Protein AF-A0A1G5ZSS5-F1 (afdb_monomer_lite)

InterPro domains:
  IPR001207 Transposase, mutator type [PF00872] (10-92)
  IPR001207 Transposase, mutator type [PTHR33217] (21-96)

Secondary structure (DSSP, 8-state):
-TTHHHHHHHHHHHHTTT-HHHHHHHHHTHHHHHHGGGS-HHHHHHHT--HHHHHHHHHHHHHHHHH-S-SSHHHHHHHHHHHHHHHHHHHHH-SS-SS--PPPP---

Radius of gyration: 19.73 Å; chains: 1; bounding box: 44×30×56 Å

Sequence (108 aa):
MAHAGKSGRRVVSAFIATAFKLAAILDNAEPDVLAYMTFPKEYRAKLHSANPIERLNGEIKRRTEVVGIFPNDDAIVRLVRALLLEQNDEWAVQRACYMTLEPPPVER

Structure (mmCIF, N/CA/C/O backbone):
data_AF-A0A1G5ZSS5-F1
#
_entry.id   AF-A0A1G5ZSS5-F1
#
loop_
_atom_site.group_PDB
_atom_site.id
_atom_site.type_symbol
_atom_site.label_atom_id
_atom_site.label_alt_id
_atom_site.label_comp_id
_atom_site.label_asym_id
_atom_site.label_entity_id
_atom_site.label_seq_id
_atom_site.pdbx_PDB_ins_code
_atom_site.Cartn_x
_atom_site.Cartn_y
_atom_site.Cartn_z
_atom_site.occupancy
_atom_site.B_iso_or_equiv
_atom_site.auth_seq_id
_atom_site.auth_comp_id
_atom_site.auth_asym_id
_atom_site.auth_atom_id
_atom_site.pdbx_PDB_model_num
ATOM 1 N N . MET A 1 1 ? 14.474 -7.359 -25.011 1.00 51.53 1 MET A N 1
ATOM 2 C CA . MET A 1 1 ? 14.686 -8.254 -23.849 1.00 51.53 1 MET A CA 1
ATOM 3 C C . MET A 1 1 ? 16.164 -8.528 -23.542 1.00 51.53 1 MET A C 1
ATOM 5 O O . MET A 1 1 ? 16.546 -8.410 -22.387 1.00 51.53 1 MET A O 1
ATOM 9 N N . ALA A 1 2 ? 17.033 -8.780 -24.534 1.00 50.25 2 ALA A N 1
ATOM 10 C CA . ALA A 1 2 ? 18.449 -9.129 -24.303 1.00 50.25 2 ALA A CA 1
ATOM 11 C C . ALA A 1 2 ? 19.313 -8.078 -23.558 1.00 50.25 2 ALA A C 1
ATOM 13 O O . ALA A 1 2 ? 20.295 -8.442 -22.918 1.00 50.25 2 ALA A O 1
ATOM 14 N N . HIS A 1 3 ? 18.974 -6.784 -23.618 1.00 49.56 3 HIS A N 1
ATOM 15 C CA . HIS A 1 3 ? 19.721 -5.729 -22.914 1.00 49.56 3 HIS A CA 1
ATOM 16 C C . HIS A 1 3 ? 19.345 -5.618 -21.421 1.00 49.56 3 HIS A C 1
ATOM 18 O O . HIS A 1 3 ? 20.186 -5.264 -20.599 1.00 49.56 3 HIS A O 1
ATOM 24 N N . ALA A 1 4 ? 18.106 -5.962 -21.050 1.00 56.88 4 ALA A N 1
ATOM 25 C CA . ALA A 1 4 ? 17.640 -5.909 -19.662 1.00 56.88 4 ALA A CA 1
ATOM 26 C C . ALA A 1 4 ? 18.267 -7.035 -18.817 1.00 56.88 4 ALA A C 1
ATOM 28 O O . ALA A 1 4 ? 18.843 -6.756 -17.768 1.00 56.88 4 ALA A O 1
ATOM 29 N N . GLY A 1 5 ? 18.303 -8.267 -19.344 1.00 59.50 5 GLY A N 1
ATOM 30 C CA . GLY A 1 5 ? 18.957 -9.412 -18.685 1.00 59.50 5 GLY A CA 1
ATOM 31 C C . GLY A 1 5 ? 20.494 -9.327 -18.617 1.00 59.50 5 GLY A C 1
ATOM 32 O O . GLY A 1 5 ? 21.135 -10.053 -17.861 1.00 59.50 5 GLY A O 1
ATOM 33 N N . LYS A 1 6 ? 21.132 -8.430 -19.389 1.00 59.53 6 LYS A N 1
ATOM 34 C CA . LYS A 1 6 ? 22.563 -8.095 -19.217 1.00 59.53 6 LYS A CA 1
ATOM 35 C C . LYS A 1 6 ? 22.790 -7.13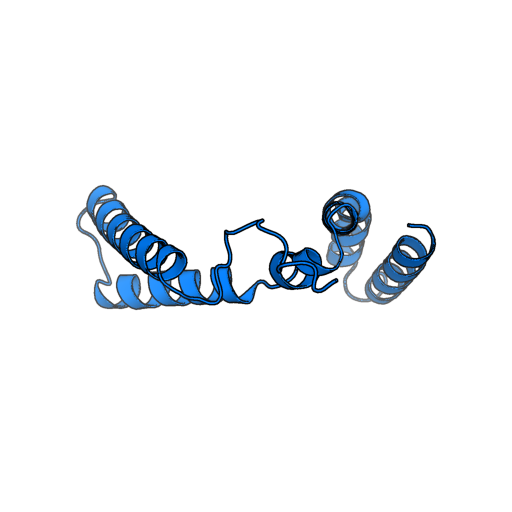3 -18.045 1.00 59.53 6 LYS A C 1
ATOM 37 O O . LYS A 1 6 ? 23.809 -7.234 -17.370 1.00 59.53 6 LYS A O 1
ATOM 42 N N . SER A 1 7 ? 21.845 -6.225 -17.791 1.00 62.03 7 SER A N 1
ATOM 43 C CA . SER A 1 7 ? 21.909 -5.294 -16.659 1.00 62.03 7 SER A CA 1
ATOM 44 C C . SER A 1 7 ? 21.611 -6.002 -15.330 1.00 62.03 7 SER A C 1
ATOM 46 O O . SER A 1 7 ? 22.329 -5.774 -14.360 1.00 62.03 7 SER A O 1
ATOM 48 N N . GLY A 1 8 ? 20.634 -6.922 -15.305 1.00 63.31 8 GLY A N 1
ATOM 49 C CA . GLY A 1 8 ? 20.268 -7.712 -14.117 1.00 63.31 8 GLY A CA 1
ATOM 50 C C . GLY A 1 8 ? 21.427 -8.544 -13.561 1.00 63.31 8 GLY A C 1
ATOM 51 O O . GLY A 1 8 ? 21.805 -8.380 -12.405 1.00 63.31 8 GLY A O 1
ATOM 52 N N . ARG A 1 9 ? 22.104 -9.321 -14.417 1.00 71.50 9 ARG A N 1
ATOM 53 C CA . ARG A 1 9 ? 23.290 -10.111 -14.027 1.00 71.50 9 ARG A CA 1
ATOM 54 C C . ARG A 1 9 ? 24.429 -9.275 -13.448 1.00 71.50 9 ARG A C 1
ATOM 56 O O . ARG A 1 9 ? 25.141 -9.728 -12.554 1.00 71.50 9 ARG A O 1
ATOM 63 N N . ARG A 1 10 ? 24.600 -8.040 -13.928 1.00 75.31 10 ARG A N 1
ATOM 64 C CA . ARG A 1 10 ? 25.613 -7.112 -13.410 1.00 75.31 10 ARG A CA 1
ATOM 65 C C . ARG A 1 10 ? 25.259 -6.613 -12.005 1.00 75.31 10 ARG A C 1
ATOM 67 O O . ARG A 1 10 ? 26.155 -6.461 -11.184 1.00 75.31 10 ARG A O 1
ATOM 74 N N . VAL A 1 11 ? 23.971 -6.392 -11.733 1.00 72.19 11 VAL A N 1
ATOM 75 C CA . VAL A 1 11 ? 23.470 -6.020 -10.400 1.00 72.19 11 VAL A CA 1
ATOM 76 C C . VAL A 1 11 ? 23.637 -7.181 -9.428 1.00 72.19 11 VAL A C 1
ATOM 78 O O . VAL A 1 11 ? 24.236 -6.988 -8.377 1.00 72.19 11 VAL A O 1
ATOM 81 N N . VAL A 1 12 ? 23.211 -8.392 -9.796 1.00 75.94 12 VAL A N 1
ATOM 82 C CA . VAL A 1 12 ? 23.395 -9.591 -8.960 1.00 75.94 12 VAL A CA 1
ATOM 83 C C . VAL A 1 12 ? 24.870 -9.773 -8.614 1.00 75.94 12 VAL A C 1
ATOM 85 O O . VAL A 1 12 ? 25.214 -9.869 -7.438 1.00 75.94 12 VAL A O 1
ATOM 88 N N . SER A 1 13 ? 25.754 -9.713 -9.616 1.00 77.19 13 SER A N 1
ATOM 89 C CA . SER A 1 13 ? 27.202 -9.878 -9.429 1.00 77.19 13 SER A CA 1
ATOM 90 C C . SER A 1 13 ? 27.802 -8.887 -8.425 1.00 77.19 13 SER A C 1
ATOM 92 O O . SER A 1 13 ? 28.732 -9.239 -7.703 1.00 77.19 13 SER A O 1
ATOM 94 N N . ALA A 1 14 ? 27.256 -7.670 -8.332 1.00 79.88 14 ALA A N 1
ATOM 95 C CA . ALA A 1 14 ? 27.700 -6.666 -7.366 1.00 79.88 14 ALA A CA 1
ATOM 96 C C . ALA A 1 14 ? 27.314 -7.004 -5.912 1.00 79.88 14 ALA A C 1
ATOM 98 O O . ALA A 1 14 ? 28.004 -6.578 -4.987 1.00 79.88 14 ALA A O 1
ATOM 99 N N . PHE A 1 15 ? 26.245 -7.780 -5.698 1.00 75.81 15 PHE A N 1
ATOM 100 C CA . PHE A 1 15 ? 25.747 -8.149 -4.367 1.00 75.81 15 PHE A CA 1
ATOM 101 C C . PHE A 1 15 ? 26.184 -9.543 -3.899 1.00 75.81 15 PHE A C 1
ATOM 103 O O . PHE A 1 15 ? 26.038 -9.844 -2.716 1.00 75.81 15 PHE A O 1
ATOM 110 N N . ILE A 1 16 ? 26.768 -10.380 -4.768 1.00 77.62 16 ILE A N 1
ATOM 111 C CA . ILE A 1 16 ? 27.215 -11.740 -4.400 1.00 77.62 16 ILE A CA 1
ATOM 112 C C . ILE A 1 16 ? 28.215 -11.717 -3.231 1.00 77.62 16 ILE A C 1
ATOM 114 O O . ILE A 1 16 ? 28.123 -12.554 -2.336 1.00 77.62 16 ILE A O 1
ATOM 118 N N . ALA A 1 17 ? 29.138 -10.750 -3.207 1.00 75.75 17 ALA A N 1
ATOM 119 C CA . ALA A 1 17 ? 30.203 -10.685 -2.202 1.00 75.75 17 ALA A CA 1
ATOM 120 C C . ALA A 1 17 ? 29.755 -10.121 -0.838 1.00 75.75 17 ALA A C 1
ATOM 122 O O . ALA A 1 17 ? 30.366 -10.430 0.181 1.00 75.75 17 ALA A O 1
ATOM 123 N N . THR A 1 18 ? 28.709 -9.291 -0.804 1.00 81.50 18 THR A N 1
ATOM 124 C CA . THR A 1 18 ? 28.291 -8.538 0.396 1.00 81.50 18 THR A CA 1
ATOM 125 C C . THR A 1 18 ? 26.932 -8.971 0.941 1.00 81.50 18 THR A C 1
ATOM 127 O O . THR A 1 18 ? 26.685 -8.848 2.138 1.00 81.50 18 THR A O 1
ATOM 130 N N . ALA A 1 19 ? 26.053 -9.506 0.092 1.00 81.31 19 ALA A N 1
ATOM 131 C CA . ALA A 1 19 ? 24.685 -9.873 0.438 1.00 81.31 19 ALA A CA 1
ATOM 132 C C . ALA A 1 19 ? 24.206 -11.090 -0.378 1.00 81.31 19 ALA A C 1
ATOM 134 O O . ALA A 1 19 ? 23.249 -11.012 -1.148 1.00 81.31 19 ALA A O 1
ATOM 135 N N . PHE A 1 20 ? 24.841 -12.249 -0.174 1.00 80.75 20 PHE A N 1
ATOM 136 C CA . PHE A 1 20 ? 24.573 -13.483 -0.930 1.00 80.75 20 PHE A CA 1
ATOM 137 C 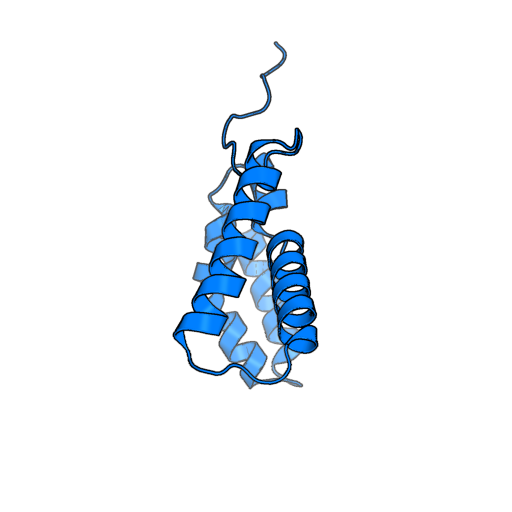C . PHE A 1 20 ? 23.088 -13.900 -0.971 1.00 80.75 20 PHE A C 1
ATOM 139 O O . PHE A 1 20 ? 22.586 -14.307 -2.015 1.00 80.75 20 PHE A O 1
ATOM 146 N N . LYS A 1 21 ? 22.346 -13.739 0.137 1.00 84.44 21 LYS A N 1
ATOM 147 C CA . LYS A 1 21 ? 20.896 -14.025 0.172 1.00 84.44 21 LYS A CA 1
ATOM 148 C C . LYS A 1 21 ? 20.100 -13.115 -0.768 1.00 84.44 21 LYS A C 1
ATOM 150 O O . LYS A 1 21 ? 19.178 -13.582 -1.425 1.00 84.44 21 LYS A O 1
ATOM 155 N N . LEU A 1 22 ? 20.460 -11.833 -0.839 1.00 81.69 22 LEU A N 1
ATOM 156 C CA . LEU A 1 22 ? 19.824 -10.876 -1.743 1.00 81.69 22 LEU A CA 1
ATOM 157 C C . LEU A 1 22 ? 20.150 -11.210 -3.201 1.00 81.69 22 LEU A C 1
ATOM 159 O O . LEU A 1 22 ? 19.250 -11.198 -4.032 1.00 81.69 22 LEU A O 1
ATOM 163 N N . ALA A 1 23 ? 21.405 -11.559 -3.498 1.00 80.44 23 ALA A N 1
ATOM 164 C CA . ALA A 1 23 ? 21.809 -11.985 -4.835 1.00 80.44 23 ALA A CA 1
ATOM 165 C C . ALA A 1 23 ? 21.000 -13.207 -5.309 1.00 80.44 23 ALA A C 1
ATOM 167 O O . ALA A 1 23 ? 20.450 -13.181 -6.406 1.00 80.44 23 ALA A O 1
ATOM 168 N N . ALA A 1 24 ? 20.826 -14.215 -4.447 1.00 82.88 24 ALA A N 1
ATOM 169 C CA . ALA A 1 24 ? 20.017 -15.393 -4.756 1.00 82.88 24 ALA A CA 1
ATOM 170 C C . ALA A 1 24 ? 18.530 -15.060 -4.987 1.00 82.88 24 ALA A C 1
ATOM 172 O O . ALA A 1 24 ? 17.893 -15.649 -5.857 1.00 82.88 24 ALA A O 1
ATOM 173 N N . ILE A 1 25 ? 17.957 -14.119 -4.230 1.00 84.94 25 ILE A N 1
ATOM 174 C CA . ILE A 1 25 ? 16.575 -13.663 -4.452 1.00 84.94 25 ILE A CA 1
ATOM 175 C C . ILE A 1 25 ? 16.458 -12.941 -5.799 1.00 84.94 25 ILE A C 1
ATOM 177 O O . ILE A 1 25 ? 15.524 -13.208 -6.548 1.00 84.94 25 ILE A O 1
ATOM 181 N N . LEU A 1 26 ? 17.409 -12.062 -6.126 1.00 82.38 26 LEU A N 1
ATOM 182 C CA . LEU A 1 26 ? 17.410 -11.305 -7.380 1.00 82.38 26 LEU A CA 1
ATOM 183 C C . LEU A 1 26 ? 17.577 -12.202 -8.616 1.00 82.38 26 LEU A C 1
ATOM 185 O O . LEU A 1 26 ? 16.901 -11.957 -9.612 1.00 82.38 26 LEU A O 1
ATOM 189 N N . ASP A 1 27 ? 18.420 -13.237 -8.546 1.00 83.19 27 ASP A N 1
ATOM 190 C CA . ASP A 1 27 ? 18.576 -14.221 -9.628 1.00 83.19 27 ASP A CA 1
ATOM 191 C C . ASP A 1 27 ? 17.280 -15.004 -9.874 1.00 83.19 27 ASP A C 1
ATOM 193 O O . ASP A 1 27 ? 16.843 -15.155 -11.013 1.00 83.19 27 ASP A O 1
ATOM 197 N N . ASN A 1 28 ? 16.625 -15.467 -8.806 1.00 83.69 28 ASN A N 1
ATOM 198 C CA . ASN A 1 28 ? 15.374 -16.219 -8.931 1.00 83.69 28 ASN A CA 1
ATOM 199 C C . ASN A 1 28 ? 14.195 -15.339 -9.374 1.00 83.69 28 ASN A C 1
ATOM 201 O O . ASN A 1 28 ? 13.283 -15.830 -10.033 1.00 83.69 28 ASN A O 1
ATOM 205 N N . ALA A 1 29 ? 14.216 -14.050 -9.028 1.00 82.19 29 ALA A N 1
ATOM 206 C CA . ALA A 1 29 ? 13.159 -13.101 -9.357 1.00 82.19 29 ALA A CA 1
ATOM 207 C C . ALA A 1 29 ? 13.305 -12.475 -10.756 1.00 82.19 29 ALA A C 1
ATOM 209 O O . ALA A 1 29 ? 12.433 -11.706 -11.154 1.00 82.19 29 ALA A O 1
ATOM 210 N N . GLU A 1 30 ? 14.367 -12.771 -11.520 1.00 79.69 30 GLU A N 1
ATOM 211 C CA . GLU A 1 30 ? 14.566 -12.224 -12.873 1.00 79.69 30 GLU A CA 1
ATOM 212 C C . GLU A 1 30 ? 13.319 -12.335 -13.783 1.00 79.69 30 GLU A C 1
ATOM 214 O O . GLU A 1 30 ? 12.932 -11.309 -14.357 1.00 79.69 30 GLU A O 1
ATOM 219 N N . PRO A 1 31 ? 12.646 -13.499 -13.926 1.00 78.25 31 PRO A N 1
ATOM 220 C CA . PRO A 1 31 ? 11.452 -13.600 -14.768 1.00 78.25 31 PRO A CA 1
ATOM 221 C C . PRO A 1 31 ? 10.290 -12.733 -14.264 1.00 78.25 31 PRO A C 1
ATOM 223 O O . PRO A 1 31 ? 9.621 -12.087 -15.073 1.00 78.25 31 PRO A O 1
ATOM 226 N N . ASP A 1 32 ? 10.092 -12.654 -12.948 1.00 78.00 32 ASP A N 1
ATOM 227 C CA . ASP A 1 32 ? 8.997 -11.898 -12.331 1.00 78.00 32 ASP A CA 1
ATOM 228 C C . ASP A 1 32 ? 9.237 -10.385 -12.422 1.00 78.00 32 ASP A C 1
ATOM 230 O O . ASP A 1 32 ? 8.350 -9.614 -12.794 1.00 78.00 32 ASP A O 1
ATOM 234 N N . VAL A 1 33 ? 10.471 -9.946 -12.170 1.00 78.25 33 VAL A N 1
ATOM 235 C CA . VAL A 1 33 ? 10.879 -8.538 -12.265 1.00 78.25 33 VAL A CA 1
ATOM 236 C C . VAL A 1 33 ? 10.864 -8.057 -13.712 1.00 78.25 33 VAL A C 1
ATOM 238 O O . VAL A 1 33 ? 10.612 -6.883 -13.958 1.00 78.25 33 VAL A O 1
ATOM 241 N N . LEU A 1 34 ? 11.120 -8.919 -14.696 1.00 82.12 34 LEU A N 1
ATOM 242 C CA . LEU A 1 34 ? 11.074 -8.524 -16.106 1.00 82.12 34 LEU A CA 1
ATOM 243 C C . LEU A 1 34 ? 9.681 -8.649 -16.730 1.00 82.12 34 LEU A C 1
ATOM 245 O O . LEU A 1 34 ? 9.463 -8.072 -17.800 1.00 82.12 34 LEU A O 1
ATOM 249 N N . ALA A 1 35 ? 8.726 -9.317 -16.075 1.00 83.62 35 ALA A N 1
ATOM 250 C CA . ALA A 1 35 ? 7.374 -9.506 -16.596 1.00 83.62 35 ALA A CA 1
ATOM 251 C C . ALA A 1 35 ? 6.695 -8.172 -16.959 1.00 83.62 35 ALA A C 1
ATOM 253 O O . ALA A 1 35 ? 6.051 -8.072 -18.006 1.00 83.62 35 ALA A O 1
ATOM 254 N N . TYR A 1 36 ? 6.917 -7.100 -16.185 1.00 77.00 36 TYR A N 1
ATOM 255 C CA . TYR A 1 36 ? 6.308 -5.792 -16.468 1.00 77.00 36 TYR A CA 1
ATOM 256 C C . TYR A 1 36 ? 6.834 -5.127 -17.757 1.00 77.00 36 TYR A C 1
ATOM 258 O O . TYR A 1 36 ? 6.189 -4.234 -18.312 1.00 77.00 36 TYR A O 1
ATOM 266 N N . MET A 1 37 ? 7.990 -5.554 -18.279 1.00 82.69 37 MET A N 1
ATOM 267 C CA . MET A 1 37 ? 8.533 -5.030 -19.539 1.00 82.69 37 MET A CA 1
ATOM 268 C C . MET A 1 37 ? 7.706 -5.458 -20.757 1.00 82.69 37 MET A C 1
ATOM 270 O O . MET A 1 37 ? 7.899 -4.904 -21.842 1.00 82.69 37 MET A O 1
ATOM 274 N N . THR A 1 38 ? 6.793 -6.421 -20.594 1.00 85.38 38 THR A N 1
ATOM 275 C CA . THR A 1 38 ? 5.831 -6.818 -21.632 1.00 85.38 38 THR A CA 1
ATOM 276 C C . THR A 1 38 ? 4.745 -5.761 -21.864 1.00 85.38 38 THR A C 1
ATOM 278 O O . THR A 1 38 ? 4.220 -5.669 -22.971 1.00 85.38 38 THR A O 1
ATOM 281 N N . PHE A 1 39 ? 4.471 -4.895 -20.882 1.00 79.56 39 PHE A N 1
ATOM 282 C CA . PHE A 1 39 ? 3.520 -3.792 -21.028 1.00 79.56 39 PHE A CA 1
ATOM 283 C C . PHE A 1 39 ? 4.091 -2.651 -21.895 1.00 79.56 39 PHE A C 1
ATOM 285 O O . PHE A 1 39 ? 5.317 -2.446 -21.928 1.00 79.56 39 PHE A O 1
ATOM 292 N N . PRO A 1 40 ? 3.232 -1.861 -22.573 1.00 85.50 40 PRO A N 1
ATOM 293 C CA . PRO A 1 40 ? 3.637 -0.635 -23.262 1.00 85.50 40 PRO A CA 1
ATOM 294 C C . PRO A 1 40 ? 4.423 0.321 -22.357 1.00 85.50 40 PRO A C 1
ATOM 296 O O . PRO A 1 40 ? 4.181 0.407 -21.152 1.00 85.50 40 PRO A O 1
ATOM 299 N N . LYS A 1 41 ? 5.383 1.055 -22.938 1.00 79.69 41 LYS A N 1
ATOM 300 C CA . LYS A 1 41 ? 6.319 1.921 -22.194 1.00 79.69 41 LYS A CA 1
ATOM 301 C C . LYS A 1 41 ? 5.600 2.985 -21.353 1.00 79.69 41 LYS A C 1
ATOM 303 O O . LYS A 1 41 ? 6.072 3.300 -20.264 1.00 79.69 41 LYS A O 1
ATOM 308 N N . GLU A 1 42 ? 4.461 3.471 -21.836 1.00 80.38 42 GLU A N 1
ATOM 309 C CA . GLU A 1 42 ? 3.580 4.434 -21.162 1.00 80.38 42 GLU A CA 1
ATOM 310 C C . GLU A 1 42 ? 3.098 3.937 -19.788 1.00 80.38 42 GLU A C 1
ATOM 312 O O . GLU A 1 42 ? 3.026 4.715 -18.839 1.00 80.38 42 GLU A O 1
ATOM 317 N N . TYR A 1 43 ? 2.854 2.631 -19.639 1.00 76.56 43 TYR A N 1
ATOM 318 C CA . TYR A 1 43 ? 2.362 2.044 -18.388 1.00 76.56 43 TYR A CA 1
ATOM 319 C C . TYR A 1 43 ? 3.477 1.641 -17.426 1.00 76.56 43 TYR A C 1
ATOM 321 O O . TYR A 1 43 ? 3.266 1.597 -16.215 1.00 76.56 43 TYR A O 1
ATOM 329 N N . ARG A 1 44 ? 4.692 1.395 -17.929 1.00 83.38 44 ARG A N 1
ATOM 330 C CA . ARG A 1 44 ? 5.823 0.948 -17.096 1.00 83.38 44 ARG A CA 1
ATOM 331 C C . ARG A 1 44 ? 6.154 1.943 -15.993 1.00 83.38 44 ARG A C 1
ATOM 333 O O . ARG A 1 44 ? 6.521 1.521 -14.903 1.00 83.38 44 ARG A O 1
ATOM 340 N N . ALA A 1 45 ? 6.006 3.244 -16.261 1.00 79.38 45 ALA A N 1
ATOM 341 C CA . ALA A 1 45 ? 6.240 4.296 -15.276 1.00 79.38 45 ALA A CA 1
ATOM 342 C C . ALA A 1 45 ? 5.323 4.163 -14.047 1.00 79.38 45 ALA A C 1
ATOM 344 O O . ALA A 1 45 ? 5.777 4.315 -12.917 1.00 79.38 45 ALA A O 1
ATOM 345 N N . LYS A 1 46 ? 4.055 3.810 -14.277 1.00 79.12 46 LYS A N 1
ATOM 346 C CA . LYS A 1 46 ? 3.079 3.549 -13.215 1.00 79.12 46 LYS A CA 1
ATOM 347 C C . LYS A 1 46 ? 3.355 2.211 -12.519 1.00 79.12 46 LYS A C 1
ATOM 349 O O . LYS A 1 46 ? 3.342 2.158 -11.299 1.00 79.12 46 LYS A O 1
ATOM 354 N N . LEU A 1 47 ? 3.665 1.161 -13.285 1.00 81.62 47 LEU A N 1
ATOM 355 C CA . LEU A 1 47 ? 3.847 -0.203 -12.765 1.00 81.62 47 LEU A CA 1
ATOM 356 C C . LEU A 1 47 ? 5.076 -0.378 -11.862 1.00 81.62 47 LEU A C 1
ATOM 358 O O . LEU A 1 47 ? 5.021 -1.163 -10.923 1.00 81.62 47 LEU A O 1
ATOM 362 N N . HIS A 1 48 ? 6.182 0.322 -12.130 1.00 82.06 48 HIS A N 1
ATOM 363 C CA . HIS A 1 48 ? 7.387 0.202 -11.297 1.00 82.06 48 HIS A CA 1
ATOM 364 C C . HIS A 1 48 ? 7.366 1.103 -10.050 1.00 82.06 48 HIS A C 1
ATOM 366 O O . HIS A 1 48 ? 8.259 0.997 -9.211 1.00 82.06 48 HIS A O 1
ATOM 372 N N . SER A 1 49 ? 6.398 2.020 -9.933 1.00 82.62 49 SER A N 1
ATOM 373 C CA . SER A 1 49 ? 6.317 2.940 -8.799 1.00 82.62 49 SER A CA 1
ATOM 374 C C . SER A 1 49 ? 5.662 2.260 -7.597 1.00 82.62 49 SER A C 1
ATOM 376 O O . SER A 1 49 ? 4.502 1.863 -7.659 1.00 82.62 49 SER A O 1
ATOM 378 N N . ALA A 1 50 ? 6.379 2.191 -6.473 1.00 86.06 50 ALA A N 1
ATOM 379 C CA . ALA A 1 50 ? 5.826 1.739 -5.193 1.00 86.06 50 ALA A CA 1
ATOM 380 C C . ALA A 1 50 ? 5.108 2.862 -4.415 1.00 86.06 50 ALA A C 1
ATOM 382 O O . ALA A 1 50 ? 4.446 2.601 -3.414 1.00 86.06 50 ALA A O 1
ATOM 383 N N . ASN A 1 51 ? 5.180 4.111 -4.885 1.00 85.50 51 ASN A N 1
ATOM 384 C CA . ASN A 1 51 ? 4.664 5.273 -4.159 1.00 85.50 51 ASN A CA 1
ATOM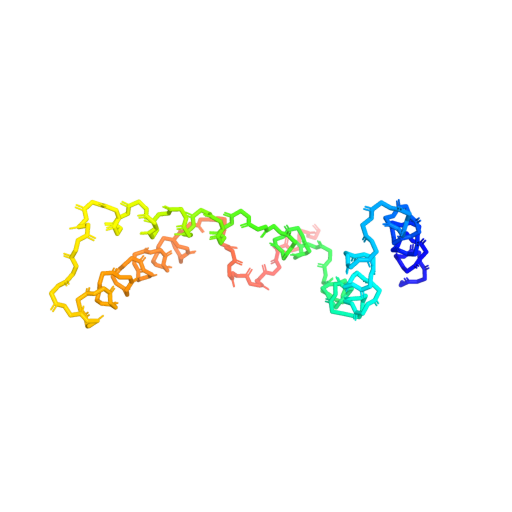 385 C C . ASN A 1 51 ? 3.168 5.167 -3.781 1.00 85.50 51 ASN A C 1
ATOM 387 O O . ASN A 1 51 ? 2.830 5.477 -2.639 1.00 85.50 51 ASN A O 1
ATOM 391 N N . PRO A 1 52 ? 2.252 4.701 -4.659 1.00 84.44 52 PRO A N 1
ATOM 392 C CA . PRO A 1 52 ? 0.839 4.582 -4.292 1.00 84.44 52 PRO A CA 1
ATOM 393 C C . PRO A 1 52 ? 0.595 3.592 -3.145 1.00 84.44 52 PRO A C 1
ATOM 395 O O . PRO A 1 52 ? -0.184 3.888 -2.238 1.00 84.44 52 PRO A O 1
ATOM 398 N N . ILE A 1 53 ? 1.276 2.440 -3.162 1.00 88.00 53 ILE A N 1
ATOM 399 C CA . ILE A 1 53 ? 1.094 1.404 -2.140 1.00 88.00 53 ILE A CA 1
ATOM 400 C C . ILE A 1 53 ? 1.808 1.768 -0.834 1.00 88.00 53 ILE A C 1
ATOM 402 O O . ILE A 1 53 ? 1.261 1.550 0.243 1.00 88.00 53 ILE A O 1
ATOM 406 N N . GLU A 1 54 ? 2.983 2.398 -0.903 1.00 91.94 54 GLU A N 1
ATOM 407 C CA . GLU A 1 54 ? 3.698 2.901 0.276 1.00 91.94 54 GLU A CA 1
ATOM 408 C C . GLU A 1 54 ? 2.912 4.009 0.981 1.00 91.94 54 GLU A C 1
ATOM 410 O O . GLU A 1 54 ? 2.780 3.980 2.207 1.00 91.94 54 GLU A O 1
ATOM 415 N N . ARG A 1 55 ? 2.318 4.941 0.219 1.00 91.25 55 ARG A N 1
ATOM 416 C CA . ARG A 1 55 ? 1.450 5.991 0.772 1.00 91.25 55 ARG A CA 1
ATOM 417 C C . ARG A 1 55 ? 0.243 5.391 1.492 1.00 91.25 55 ARG A C 1
ATOM 419 O O . ARG A 1 55 ? -0.052 5.795 2.615 1.00 91.25 55 ARG A O 1
ATOM 426 N N . LEU A 1 56 ? -0.427 4.419 0.868 1.00 91.69 56 LEU A N 1
ATOM 427 C CA . LEU A 1 56 ? -1.576 3.733 1.461 1.00 91.69 56 LEU A CA 1
ATOM 428 C C . LEU A 1 56 ? -1.190 2.972 2.738 1.00 91.69 56 LEU A C 1
ATOM 430 O O . LEU A 1 56 ? -1.870 3.091 3.756 1.00 91.69 56 LEU A O 1
ATOM 434 N N . ASN A 1 57 ? -0.072 2.244 2.723 1.00 94.56 57 ASN A N 1
ATOM 435 C CA . ASN A 1 57 ? 0.427 1.534 3.901 1.00 94.56 57 ASN A CA 1
ATOM 436 C C . ASN A 1 57 ? 0.778 2.496 5.047 1.00 94.56 57 ASN A C 1
ATOM 438 O O . ASN A 1 57 ? 0.480 2.206 6.207 1.00 94.56 57 ASN A O 1
ATOM 442 N N . GLY A 1 58 ? 1.372 3.651 4.730 1.00 95.94 58 GLY A N 1
ATOM 443 C CA . GLY A 1 58 ? 1.636 4.709 5.704 1.00 95.94 58 GLY A CA 1
ATOM 444 C C . GLY A 1 58 ? 0.355 5.250 6.341 1.00 95.94 58 GLY A C 1
ATOM 445 O O . GLY A 1 58 ? 0.305 5.434 7.557 1.00 95.94 58 GLY A O 1
ATOM 446 N N . GLU A 1 59 ? -0.700 5.435 5.546 1.00 94.56 59 GLU A N 1
ATOM 447 C CA . GLU A 1 59 ? -1.998 5.900 6.040 1.00 94.56 59 GLU A CA 1
ATOM 448 C C . GLU A 1 59 ? -2.684 4.867 6.939 1.00 94.56 59 GLU A C 1
ATOM 450 O O . GLU A 1 59 ? -3.157 5.215 8.025 1.00 94.56 59 GLU A O 1
ATOM 455 N N . ILE A 1 60 ? -2.686 3.596 6.526 1.00 95.12 60 ILE A N 1
ATOM 456 C CA . ILE A 1 60 ? -3.202 2.488 7.339 1.00 95.12 60 ILE A CA 1
ATOM 457 C C . ILE A 1 60 ? -2.478 2.464 8.683 1.00 95.12 60 ILE A C 1
ATOM 459 O O . ILE A 1 60 ? -3.133 2.512 9.726 1.00 95.12 60 ILE A O 1
ATOM 463 N N . LYS A 1 61 ? -1.139 2.479 8.667 1.00 96.00 61 LYS A N 1
ATOM 464 C CA . LYS A 1 61 ? -0.327 2.491 9.885 1.00 96.00 61 LYS A CA 1
ATOM 465 C C . LYS A 1 61 ? -0.706 3.667 10.788 1.00 96.00 61 LYS A C 1
ATOM 467 O O . LYS A 1 61 ? -1.091 3.440 11.932 1.00 96.00 61 LYS A O 1
ATOM 472 N N . ARG A 1 62 ? -0.726 4.892 10.255 1.00 96.88 62 ARG A N 1
ATOM 473 C CA . ARG A 1 62 ? -1.075 6.108 11.005 1.00 96.88 62 ARG A CA 1
ATOM 474 C C . ARG A 1 62 ? -2.462 6.032 11.653 1.00 96.88 62 ARG A C 1
ATOM 476 O O . ARG A 1 62 ? -2.597 6.355 12.829 1.00 96.88 62 ARG A O 1
ATOM 483 N N . ARG A 1 63 ? -3.504 5.614 10.918 1.00 94.94 63 ARG A N 1
ATOM 484 C CA . ARG A 1 63 ? -4.871 5.547 11.476 1.00 94.94 63 ARG A CA 1
ATOM 485 C C . ARG A 1 63 ? -5.028 4.413 12.489 1.00 94.94 63 ARG A C 1
ATOM 487 O O . ARG A 1 63 ? -5.773 4.572 13.452 1.00 94.94 63 ARG A O 1
ATOM 494 N N . THR A 1 64 ? -4.324 3.296 12.308 1.00 95.50 64 THR A N 1
ATOM 495 C CA . THR A 1 64 ? -4.321 2.209 13.302 1.00 95.50 64 THR A CA 1
ATOM 496 C C . THR A 1 64 ? -3.554 2.576 14.573 1.00 95.50 64 THR A C 1
ATOM 498 O O . THR A 1 64 ? -3.992 2.213 15.662 1.00 95.50 64 THR A O 1
ATOM 501 N N . GLU A 1 65 ? -2.474 3.358 14.463 1.00 96.19 65 GLU A N 1
ATOM 502 C CA . GLU A 1 65 ? -1.695 3.839 15.613 1.00 96.19 65 GLU A CA 1
ATOM 503 C C . GLU A 1 65 ? -2.521 4.737 16.544 1.00 96.19 65 GLU A C 1
ATOM 505 O O . GLU A 1 65 ? -2.375 4.644 17.759 1.00 96.19 65 GLU A O 1
ATOM 510 N N . VAL A 1 66 ? -3.437 5.549 16.001 1.00 96.06 66 VAL A N 1
ATOM 511 C CA . VAL A 1 66 ? -4.345 6.392 16.805 1.00 96.06 66 VAL A CA 1
ATOM 512 C C . VAL A 1 66 ? -5.289 5.560 17.677 1.00 96.06 66 VAL A C 1
ATOM 514 O O . VAL A 1 66 ? -5.618 5.970 18.787 1.00 96.06 66 VAL A O 1
ATOM 517 N N . VAL A 1 67 ? -5.734 4.398 17.190 1.00 94.38 67 VAL A N 1
ATOM 518 C CA . VAL A 1 67 ? -6.627 3.509 17.950 1.00 94.38 67 VAL A CA 1
ATOM 519 C C . VAL A 1 67 ? -5.851 2.733 19.019 1.00 94.38 67 VAL A C 1
ATOM 521 O O . VAL A 1 67 ? -6.366 2.514 20.114 1.00 94.38 67 VAL A O 1
ATOM 524 N N . GLY A 1 68 ? -4.609 2.336 18.726 1.00 94.06 68 GLY A N 1
ATOM 525 C CA . GLY A 1 68 ? -3.711 1.641 19.652 1.00 94.06 68 GLY A CA 1
ATOM 526 C C . GLY A 1 68 ? -4.101 0.182 19.914 1.00 94.06 68 GLY A C 1
ATOM 527 O O . GLY A 1 68 ? -3.358 -0.724 19.545 1.00 94.06 68 GLY A O 1
ATOM 528 N N . ILE A 1 69 ? -5.263 -0.057 20.535 1.00 94.19 69 ILE A N 1
ATOM 529 C CA . ILE A 1 69 ? -5.778 -1.394 20.876 1.00 94.19 69 ILE A CA 1
ATOM 530 C C . ILE A 1 69 ? -7.201 -1.548 20.335 1.00 94.19 69 ILE A C 1
ATOM 532 O O . ILE A 1 69 ? -8.084 -0.745 20.630 1.00 94.19 69 ILE A O 1
ATOM 536 N N . PHE A 1 70 ? -7.434 -2.615 19.571 1.00 96.06 70 PHE A N 1
ATOM 537 C CA . PHE A 1 70 ? -8.749 -2.939 19.024 1.00 96.06 70 PHE A CA 1
ATOM 538 C C . PHE A 1 70 ? -9.489 -3.951 19.913 1.00 96.06 70 PHE A C 1
ATOM 540 O O . PHE A 1 70 ? -8.858 -4.848 20.471 1.00 96.06 70 PHE A O 1
ATOM 547 N N . PRO A 1 71 ? -10.825 -3.848 20.032 1.00 95.31 71 PRO A N 1
ATOM 548 C CA . PRO A 1 71 ? -11.624 -4.765 20.847 1.00 95.31 71 PRO A CA 1
ATOM 549 C C . PRO A 1 71 ? -11.772 -6.169 20.232 1.00 95.31 71 PRO A C 1
ATOM 551 O O . PRO A 1 71 ? -12.087 -7.111 20.953 1.00 95.31 71 PRO A O 1
ATOM 554 N N . ASN A 1 72 ? -11.594 -6.307 18.912 1.00 96.19 72 ASN A N 1
ATOM 555 C CA . ASN A 1 72 ? -11.586 -7.566 18.159 1.00 96.19 72 ASN A CA 1
ATOM 556 C C . ASN A 1 72 ? -11.024 -7.348 16.738 1.00 96.19 72 ASN A C 1
ATOM 558 O O . ASN A 1 72 ? -10.835 -6.208 16.302 1.00 96.19 72 ASN A O 1
ATOM 562 N N . ASP A 1 73 ? -10.813 -8.443 16.006 1.00 96.62 73 ASP A N 1
ATOM 563 C CA . ASP A 1 73 ? -10.293 -8.425 14.632 1.00 96.62 73 ASP A CA 1
ATOM 564 C C . ASP A 1 73 ? -11.263 -7.755 13.639 1.00 96.62 73 ASP A C 1
ATOM 566 O O . ASP A 1 73 ? -10.848 -7.055 12.713 1.00 96.62 73 ASP A O 1
ATOM 570 N N . ASP A 1 74 ? -12.574 -7.880 13.855 1.00 97.50 74 ASP A N 1
ATOM 571 C CA . ASP A 1 74 ? -13.571 -7.241 12.991 1.00 97.50 74 ASP A CA 1
ATOM 572 C C . ASP A 1 74 ? -13.476 -5.709 13.036 1.00 97.50 74 ASP A C 1
ATOM 574 O O . ASP A 1 74 ? -13.710 -5.035 12.029 1.00 97.50 74 ASP A O 1
ATOM 578 N N . ALA A 1 75 ? -13.109 -5.132 14.182 1.00 96.06 75 ALA A N 1
ATOM 579 C CA . ALA A 1 75 ? -12.967 -3.691 14.342 1.00 96.06 75 ALA A CA 1
ATOM 580 C C . ALA A 1 75 ? -11.818 -3.127 13.489 1.00 96.06 75 A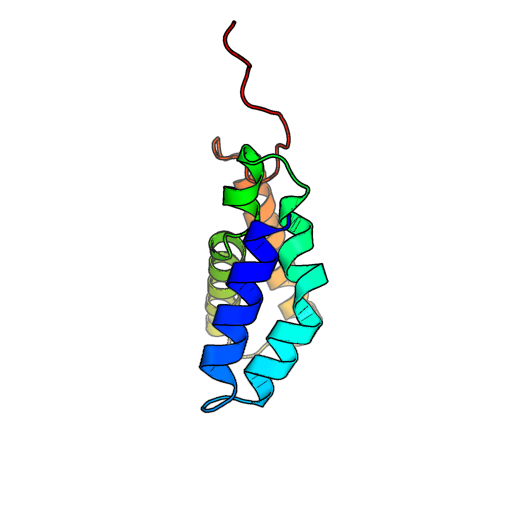LA A C 1
ATOM 582 O O . ALA A 1 75 ? -12.002 -2.101 12.825 1.00 96.06 75 ALA A O 1
ATOM 583 N N . ILE A 1 76 ? -10.665 -3.807 13.440 1.00 95.50 76 ILE A N 1
ATOM 584 C CA . ILE A 1 76 ? -9.546 -3.390 12.578 1.00 95.50 76 ILE A CA 1
ATOM 585 C C . ILE A 1 76 ? -9.886 -3.595 11.100 1.00 95.50 76 ILE A C 1
ATOM 587 O O . ILE A 1 76 ? -9.650 -2.695 10.291 1.00 95.50 76 ILE A O 1
ATOM 591 N N . VAL A 1 77 ? -10.534 -4.710 10.741 1.00 96.31 77 VAL A N 1
ATOM 592 C CA . VAL A 1 77 ? -10.980 -4.954 9.360 1.00 96.31 77 VAL A CA 1
ATOM 593 C C . VAL A 1 77 ? -11.953 -3.869 8.899 1.00 96.31 77 VAL A C 1
ATOM 595 O O . VAL A 1 77 ? -11.856 -3.410 7.761 1.00 96.31 77 VAL A O 1
ATOM 598 N N . ARG A 1 78 ? -12.866 -3.410 9.762 1.00 96.75 78 ARG A N 1
ATOM 599 C CA . ARG A 1 78 ? -13.807 -2.323 9.438 1.00 96.75 78 ARG A CA 1
ATOM 600 C C . ARG A 1 78 ? -13.096 -0.994 9.197 1.00 96.75 78 ARG A C 1
ATOM 602 O O . ARG A 1 78 ? -13.436 -0.317 8.229 1.00 96.75 78 ARG A O 1
ATOM 609 N N . LEU A 1 79 ? -12.106 -0.644 10.021 1.00 94.75 79 LEU A N 1
ATOM 610 C CA . LEU A 1 79 ? -11.313 0.574 9.830 1.00 94.75 79 LEU A CA 1
ATOM 611 C C . LEU A 1 79 ? -10.530 0.529 8.513 1.00 94.75 79 LEU A C 1
ATOM 613 O O . LEU A 1 79 ? -10.623 1.453 7.706 1.00 94.75 79 LEU A O 1
ATOM 617 N N . VAL A 1 80 ? -9.791 -0.557 8.281 1.00 95.50 80 VAL A N 1
ATOM 618 C CA . VAL A 1 80 ? -8.991 -0.726 7.061 1.00 95.50 80 VAL A CA 1
ATOM 619 C C . VAL A 1 80 ? -9.894 -0.768 5.828 1.00 95.50 80 VAL A C 1
ATOM 621 O O . VAL A 1 80 ? -9.579 -0.150 4.817 1.00 95.50 80 VAL A O 1
ATOM 624 N N . ARG A 1 81 ? -11.059 -1.418 5.904 1.00 96.88 81 ARG A N 1
ATOM 625 C CA . ARG A 1 81 ? -12.033 -1.433 4.804 1.00 96.88 81 ARG A CA 1
ATOM 626 C C . ARG A 1 81 ? -12.555 -0.035 4.479 1.00 96.88 81 ARG A C 1
ATOM 628 O O . ARG A 1 81 ? -12.646 0.299 3.303 1.00 96.88 81 ARG A O 1
ATOM 635 N N . ALA A 1 82 ? -12.889 0.768 5.488 1.00 95.81 82 ALA A N 1
ATOM 636 C CA . ALA A 1 82 ? -13.339 2.143 5.276 1.00 95.81 82 ALA A CA 1
ATOM 637 C C . ALA A 1 82 ? -12.246 2.998 4.612 1.00 95.81 82 ALA A C 1
ATOM 639 O O . ALA A 1 82 ? -12.527 3.720 3.661 1.00 95.81 82 ALA A O 1
ATOM 640 N N . LEU A 1 83 ? -10.996 2.840 5.054 1.00 93.12 83 LEU A N 1
ATOM 641 C CA . LEU A 1 83 ? -9.818 3.474 4.456 1.00 93.12 83 LEU A CA 1
ATOM 642 C C . LEU A 1 83 ? -9.607 3.102 2.987 1.00 93.12 83 LEU A C 1
ATOM 644 O O . LEU A 1 83 ? -9.343 3.963 2.153 1.00 93.12 83 LEU A O 1
ATOM 648 N N . LEU A 1 84 ? -9.715 1.813 2.668 1.00 93.12 84 LEU A N 1
ATOM 649 C CA . LEU A 1 84 ? -9.565 1.330 1.298 1.00 93.12 84 LEU A CA 1
ATOM 650 C C . LEU A 1 84 ? -10.685 1.845 0.392 1.00 93.12 84 LEU A C 1
ATOM 652 O O . LEU A 1 84 ? -10.420 2.143 -0.769 1.00 93.12 84 LEU A O 1
ATOM 656 N N . LEU A 1 85 ? -11.910 1.969 0.912 1.00 92.31 85 LEU A N 1
ATOM 657 C CA . LEU A 1 85 ? -13.030 2.537 0.165 1.00 92.31 85 LEU A CA 1
ATOM 658 C C . LEU A 1 85 ? -12.797 4.023 -0.140 1.00 92.31 85 LEU A C 1
ATOM 660 O O . LEU A 1 85 ? -12.889 4.421 -1.296 1.00 92.31 85 LEU A O 1
ATOM 664 N N . GLU A 1 86 ? -12.401 4.805 0.868 1.00 89.31 86 GLU A N 1
ATOM 665 C CA . GLU A 1 86 ? -12.027 6.219 0.712 1.00 89.31 86 GLU A CA 1
ATOM 666 C C . GLU A 1 86 ? -10.914 6.380 -0.339 1.00 89.31 86 GLU A C 1
ATOM 668 O O . GLU A 1 86 ? -11.030 7.182 -1.266 1.00 89.31 86 GLU A O 1
ATOM 673 N N . GLN A 1 87 ? -9.870 5.549 -0.263 1.00 88.25 87 GLN A N 1
ATOM 674 C CA . GLN A 1 87 ? -8.766 5.588 -1.220 1.00 88.25 87 GLN A CA 1
ATOM 675 C C . GLN A 1 87 ? -9.186 5.183 -2.640 1.00 88.25 87 GLN A C 1
ATOM 677 O O . GLN A 1 87 ? -8.683 5.756 -3.610 1.00 88.25 87 GLN A O 1
ATOM 682 N N . ASN A 1 88 ? -10.074 4.195 -2.772 1.00 87.62 88 ASN A N 1
ATOM 683 C CA . ASN A 1 88 ? -10.607 3.762 -4.059 1.00 87.62 88 ASN A CA 1
ATOM 684 C C . ASN A 1 88 ? -11.405 4.885 -4.734 1.00 87.62 88 ASN A C 1
ATOM 686 O O . ASN A 1 88 ? -11.218 5.132 -5.927 1.00 87.62 88 ASN A O 1
ATOM 690 N N . ASP A 1 89 ? -12.233 5.597 -3.970 1.00 86.44 89 ASP A N 1
ATOM 691 C CA . ASP A 1 89 ? -13.008 6.730 -4.477 1.00 86.44 89 ASP A CA 1
ATOM 692 C C . ASP A 1 89 ? -12.087 7.887 -4.903 1.00 86.44 89 ASP A C 1
ATOM 694 O O . ASP A 1 89 ? -12.261 8.454 -5.984 1.00 86.44 89 ASP A O 1
ATOM 698 N N . GLU A 1 90 ? -11.036 8.187 -4.131 1.00 83.81 90 GLU A N 1
ATOM 699 C CA . GLU A 1 90 ? -10.009 9.161 -4.533 1.00 83.81 90 GLU A CA 1
ATOM 700 C C . GLU A 1 90 ? -9.345 8.787 -5.869 1.00 83.81 90 GLU A C 1
ATOM 702 O O . GLU A 1 90 ? -9.185 9.637 -6.754 1.00 83.81 90 GLU A O 1
ATOM 707 N N . TRP A 1 91 ? -8.960 7.517 -6.030 1.00 80.69 91 TRP A N 1
ATOM 708 C CA . TRP A 1 91 ? -8.319 7.028 -7.253 1.00 80.69 91 TRP A CA 1
ATOM 709 C C . TRP A 1 91 ? -9.251 7.046 -8.463 1.00 80.69 91 TRP A C 1
ATOM 711 O O . TRP A 1 91 ? -8.770 7.241 -9.581 1.00 80.69 91 TRP A O 1
ATOM 721 N N . ALA A 1 92 ? -10.557 6.885 -8.253 1.00 76.62 92 ALA A N 1
ATOM 722 C CA . ALA A 1 92 ? -11.558 6.989 -9.308 1.00 76.62 92 ALA A CA 1
ATOM 723 C C . ALA A 1 92 ? -11.790 8.442 -9.772 1.00 76.62 92 ALA A C 1
ATOM 725 O O . ALA A 1 92 ? -12.134 8.665 -10.932 1.00 76.62 92 ALA A O 1
ATOM 726 N N . VAL A 1 93 ? -11.592 9.433 -8.893 1.00 72.69 93 VAL A N 1
ATOM 727 C CA . VAL A 1 93 ? -11.899 10.852 -9.166 1.00 72.69 93 VAL A CA 1
ATOM 728 C C . VAL A 1 93 ? -10.690 11.650 -9.683 1.00 72.69 93 VAL A C 1
ATOM 730 O O . VAL A 1 93 ? -10.857 12.627 -10.419 1.00 72.69 93 VAL A O 1
ATOM 733 N N . GLN A 1 94 ? -9.454 11.280 -9.332 1.00 66.00 94 GLN A N 1
ATOM 734 C CA . GLN A 1 94 ? -8.271 12.036 -9.761 1.00 66.00 94 GLN A CA 1
ATOM 735 C C . GLN A 1 94 ? -7.976 11.901 -11.272 1.00 66.00 94 GLN A C 1
ATOM 737 O O . GLN A 1 94 ? -7.829 10.807 -11.808 1.00 66.00 94 GLN A O 1
ATOM 742 N N . ARG A 1 95 ? -7.749 13.047 -11.946 1.00 51.28 95 ARG A N 1
ATOM 743 C CA . ARG A 1 95 ? -7.311 13.161 -13.362 1.00 51.28 95 ARG A CA 1
ATOM 744 C C . ARG A 1 95 ? -6.029 12.380 -13.696 1.00 51.28 95 ARG A C 1
ATOM 746 O O . ARG A 1 95 ? -5.779 12.088 -14.859 1.00 51.28 95 ARG A O 1
ATOM 753 N N . ALA A 1 96 ? -5.224 12.033 -12.691 1.00 53.44 96 ALA A N 1
ATOM 754 C CA . ALA A 1 96 ? -4.041 11.181 -12.807 1.00 53.44 96 ALA A CA 1
ATOM 755 C C . ALA A 1 96 ? -4.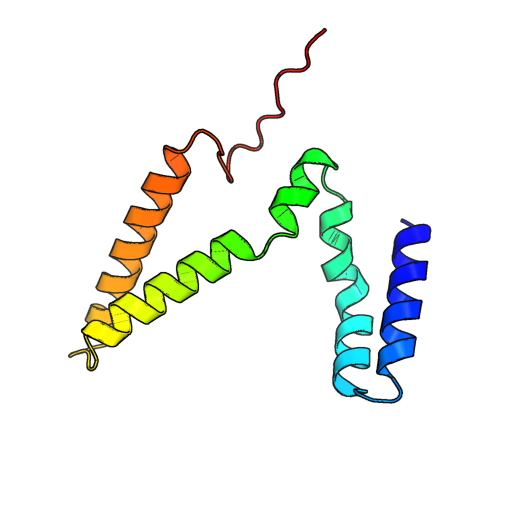402 9.702 -12.612 1.00 53.44 96 ALA A C 1
ATOM 757 O O . ALA A 1 96 ? -3.745 8.995 -11.853 1.00 53.44 96 ALA A O 1
ATOM 758 N N . CYS A 1 97 ? -5.481 9.261 -13.256 1.00 55.84 97 CYS A N 1
ATOM 759 C CA . CYS A 1 97 ? -6.076 7.956 -13.045 1.00 55.84 97 CYS A CA 1
ATOM 760 C C . CYS A 1 97 ? -5.004 6.853 -13.129 1.00 55.84 97 CYS A C 1
ATOM 762 O O . CYS A 1 97 ? -4.387 6.593 -14.172 1.00 55.84 97 CYS A O 1
ATOM 764 N N . TYR A 1 98 ? -4.714 6.248 -11.977 1.00 57.75 98 TYR A N 1
ATOM 765 C CA . TYR A 1 98 ? -3.755 5.150 -11.864 1.00 57.75 98 TYR A CA 1
ATOM 766 C C . TYR A 1 98 ? -4.297 3.883 -12.543 1.00 57.75 98 TYR A C 1
ATOM 768 O O . TYR A 1 98 ? -3.509 3.025 -12.932 1.00 57.75 98 TYR A O 1
ATOM 776 N N . MET A 1 99 ? -5.623 3.810 -12.730 1.00 56.16 99 MET A N 1
ATOM 777 C CA . MET A 1 99 ? -6.367 2.615 -13.135 1.00 56.16 99 MET A CA 1
ATOM 778 C C . MET A 1 99 ? -7.002 2.696 -14.535 1.00 56.16 99 MET A C 1
ATOM 780 O O . MET A 1 99 ? -7.416 1.658 -15.047 1.00 56.16 99 MET A O 1
ATOM 784 N N . THR A 1 100 ? -7.068 3.858 -15.202 1.00 56.50 100 THR A N 1
ATOM 785 C CA . THR A 1 100 ? -7.446 3.875 -16.625 1.00 56.50 100 THR A CA 1
ATOM 786 C C . THR A 1 100 ? -6.259 3.411 -17.455 1.00 56.50 100 THR A C 1
ATOM 788 O O . THR A 1 100 ? -5.234 4.084 -17.580 1.00 56.50 100 THR A O 1
ATOM 791 N N . LEU A 1 101 ? -6.432 2.232 -18.046 1.00 55.25 101 LEU A N 1
ATOM 792 C CA . LEU A 1 101 ? -5.616 1.700 -19.138 1.00 55.25 101 LEU A CA 1
ATOM 793 C C . LEU A 1 101 ? -6.044 2.285 -20.492 1.00 55.25 101 LEU A C 1
ATOM 795 O O . LEU A 1 101 ? -5.812 1.676 -21.533 1.00 55.25 101 LEU A O 1
ATOM 799 N N . GLU A 1 102 ? -6.730 3.428 -20.480 1.00 56.62 102 GLU A N 1
ATOM 800 C CA . GLU A 1 102 ? -7.065 4.125 -21.707 1.00 56.62 102 GLU A CA 1
ATOM 801 C C . GLU A 1 102 ? -5.793 4.846 -22.167 1.00 56.62 102 GLU A C 1
ATOM 803 O O . GLU A 1 102 ? -5.244 5.657 -21.407 1.00 56.62 102 GLU A O 1
ATOM 808 N N . PRO A 1 103 ? -5.256 4.502 -23.350 1.00 55.75 103 PRO A N 1
ATOM 809 C CA . PRO A 1 103 ? -4.090 5.190 -23.865 1.00 55.75 103 PRO A CA 1
ATOM 810 C C . PRO A 1 103 ? -4.433 6.677 -24.018 1.00 55.75 103 PRO A C 1
ATOM 812 O O . PRO A 1 103 ? -5.572 7.006 -24.367 1.00 55.75 103 PRO A O 1
ATOM 815 N N . PRO A 1 104 ? -3.481 7.591 -23.754 1.00 57.25 104 PRO A N 1
ATOM 816 C CA . PRO A 1 104 ? -3.695 8.999 -24.055 1.00 57.25 104 PRO A CA 1
ATOM 817 C C . PRO A 1 104 ? -4.133 9.129 -25.524 1.00 57.25 104 PRO A C 1
ATOM 819 O O . PRO A 1 104 ? -3.652 8.360 -26.365 1.00 57.25 104 PRO A O 1
ATOM 822 N N . PRO A 1 105 ? -5.061 10.049 -25.847 1.00 59.06 105 PRO A N 1
ATOM 823 C CA . PRO A 1 105 ? -5.531 10.208 -27.213 1.00 59.06 105 PRO A CA 1
ATOM 824 C C . PRO A 1 105 ? -4.328 10.414 -28.133 1.00 59.06 105 PRO A C 1
ATOM 826 O O . PRO A 1 105 ? -3.498 11.291 -27.903 1.00 59.06 105 PRO A O 1
ATOM 829 N N . VAL A 1 106 ? -4.221 9.560 -29.151 1.00 61.38 106 VAL A N 1
ATOM 830 C CA . VAL A 1 106 ? -3.201 9.685 -30.189 1.00 61.38 106 VAL A CA 1
ATOM 831 C C . VAL A 1 106 ? -3.554 10.937 -30.987 1.00 61.38 106 VAL A C 1
ATOM 833 O O . VAL A 1 106 ? -4.464 10.907 -31.818 1.00 61.38 106 VAL A O 1
ATOM 836 N N . GLU A 1 107 ? -2.894 12.053 -30.687 1.00 55.22 107 GLU A N 1
ATOM 837 C CA . GLU A 1 107 ? -2.932 13.235 -31.546 1.00 55.22 107 GLU A CA 1
ATOM 838 C C . GLU A 1 107 ? -2.405 12.815 -32.928 1.00 55.22 107 GLU A C 1
ATOM 840 O O . GLU A 1 107 ? -1.299 12.281 -33.045 1.00 55.22 107 GLU A O 1
ATOM 845 N N . ARG A 1 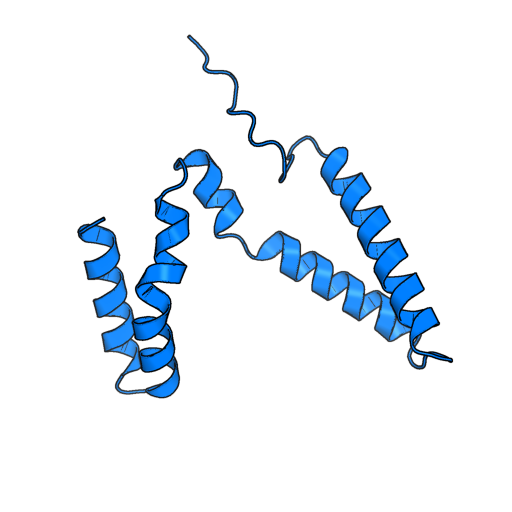108 ? -3.265 12.945 -33.947 1.00 50.12 108 ARG A N 1
ATOM 846 C CA . ARG A 1 108 ? -2.928 12.696 -35.355 1.00 50.12 108 ARG A CA 1
ATOM 847 C C . ARG A 1 108 ? -2.143 13.858 -35.938 1.00 50.12 108 ARG A C 1
ATOM 849 O O . ARG A 1 108 ? -2.467 15.008 -35.571 1.00 50.12 108 ARG A O 1
#

Foldseek 3Di:
DVVVVVVLVVVLVVCCVPPVVVSVVSVVCVCVVCVLVPDPPVLSVLVVDCVLVVVLVVVLVVVVVVVVDDPDPVRSVVVNVVSVVVSVVVLVPDPVNSPPPPPDPPDD

pLDDT: mean 79.96, std 14.05, range [49.56, 97.5]

Organism: NCBI:txid1165689